Protein AF-A0A3C1PGN5-F1 (afdb_monomer_lite)

Radius of gyration: 21.07 Å; chains: 1; bounding box: 37×39×65 Å

pLDDT: mean 73.77, std 15.82, range [31.84, 92.81]

Secondary structure (DSSP, 8-state):
--TTT-TT-HHHHHHHHHHHHHHHHHHHHHT-HHHHHHHHHHHHHHHHHHTTSS---HHHHHHHHHHHHHHHHHTT-TT--SHHHHHHHHHHHHHHHHHHHHTT---------------TT------------HHHHHTT--HHHHHHHHHHTS-----PPP----

Foldseek 3Di:
DVCVVPVLDLVVLVVLLVVLVVQLVVCVLVVLVLSNVLSVLLNVVSVCSNVVLDPDDPLNVVLSVLSVVLSVVCVVVSVCPDPVSVVSSVVSVVSSVVVCVVSVNDPPPPPVPPPPPDPPPDPDDDDDDDDDDVVCVVPPDPVVVVVVVVVVVDDDDDDDPDPDDD

Sequence (166 aa):
MLFEKNPNDEQIIEQIFRVMHTLKGTSGMYGFEHISNLTHDLESIFNLVRDKSIEVSTELFNLTLASVDHIRNLLNDEDLADTENSSNHSKISAQISQLLTNTGHRKPEFVPKETKRYDEQIVRTWQILFMPNELLIKRSINILYTLEDLFKLGKYKLQEPDDDQN

Structure (mmCIF, N/CA/C/O backbone):
data_AF-A0A3C1PGN5-F1
#
_entry.id   AF-A0A3C1PGN5-F1
#
loop_
_atom_site.group_PDB
_atom_site.id
_atom_site.type_symbol
_atom_site.label_atom_id
_atom_site.label_alt_id
_atom_site.label_comp_id
_atom_site.label_asym_id
_atom_site.label_entity_id
_atom_site.label_seq_id
_atom_site.pdbx_PDB_ins_code
_atom_site.Cartn_x
_atom_site.Cartn_y
_atom_site.Cartn_z
_atom_site.occupancy
_atom_site.B_iso_or_equiv
_atom_site.auth_seq_id
_atom_site.auth_comp_id
_atom_site.auth_asym_id
_atom_site.auth_atom_id
_atom_site.pdbx_PDB_model_num
ATOM 1 N N . MET A 1 1 ? -1.153 13.993 13.063 1.00 48.00 1 MET A N 1
ATOM 2 C CA . MET A 1 1 ? -1.822 14.534 14.270 1.00 48.00 1 MET A CA 1
ATOM 3 C C . MET A 1 1 ? -3.327 14.811 14.117 1.00 48.00 1 MET A C 1
ATOM 5 O O . MET A 1 1 ? -3.974 14.938 15.145 1.00 48.00 1 MET A O 1
ATOM 9 N N . LEU A 1 2 ? -3.928 14.884 12.912 1.00 45.19 2 LEU A N 1
ATOM 10 C CA . LEU A 1 2 ? -5.402 14.991 12.781 1.00 45.19 2 LEU A CA 1
ATOM 11 C C . LEU A 1 2 ? -6.110 13.624 12.889 1.00 45.19 2 LEU A C 1
ATOM 13 O O . LEU A 1 2 ? -7.134 13.504 13.548 1.00 45.19 2 LEU A O 1
ATOM 17 N N . PHE A 1 3 ? -5.497 12.589 12.309 1.00 44.66 3 PHE A N 1
ATOM 18 C CA . PHE A 1 3 ? -6.010 11.212 12.282 1.00 44.66 3 PHE A CA 1
ATOM 19 C C . PHE A 1 3 ? -6.121 10.563 13.676 1.00 44.66 3 PHE A C 1
ATOM 21 O O . PHE A 1 3 ? -7.011 9.764 13.926 1.00 44.66 3 PHE A O 1
ATOM 28 N N . GLU A 1 4 ? -5.246 10.954 14.608 1.00 49.12 4 GLU A N 1
ATOM 29 C CA . GLU A 1 4 ? -5.231 10.456 15.992 1.00 49.12 4 GLU A CA 1
ATOM 30 C C . GLU A 1 4 ? -6.404 11.000 16.825 1.00 49.12 4 GLU A C 1
ATOM 32 O O . GLU A 1 4 ? -6.815 10.386 17.803 1.00 49.12 4 GLU A O 1
ATOM 37 N N . LYS A 1 5 ? -6.964 12.154 16.432 1.00 52.22 5 LYS A N 1
ATOM 38 C CA . LYS A 1 5 ? -8.064 12.795 17.162 1.00 52.22 5 LYS A CA 1
ATOM 39 C C . LYS A 1 5 ? -9.444 12.320 16.713 1.00 52.22 5 LYS A C 1
ATOM 41 O O . LYS A 1 5 ? -10.342 12.321 17.543 1.00 52.22 5 LYS A O 1
ATOM 46 N N . ASN A 1 6 ? -9.607 11.922 15.446 1.00 60.81 6 ASN A N 1
ATOM 47 C CA . ASN A 1 6 ? -10.860 11.397 14.883 1.00 60.81 6 ASN A CA 1
ATOM 48 C C . ASN A 1 6 ? -10.572 10.333 13.798 1.00 60.81 6 ASN A C 1
ATOM 50 O O . ASN A 1 6 ? -10.626 10.639 12.607 1.00 60.81 6 ASN A O 1
ATOM 54 N N . PRO A 1 7 ? -10.261 9.083 14.181 1.00 61.59 7 PRO A N 1
ATOM 55 C CA . PRO A 1 7 ? -9.867 8.028 13.239 1.00 61.59 7 PRO A CA 1
ATOM 56 C C . PRO A 1 7 ? -10.996 7.570 12.295 1.00 61.59 7 PRO A C 1
ATOM 58 O O . PRO A 1 7 ? -10.710 7.026 11.234 1.00 61.59 7 PRO A O 1
ATOM 61 N N . ASN A 1 8 ? -12.259 7.842 12.643 1.00 62.56 8 ASN A N 1
ATOM 62 C CA . ASN A 1 8 ? -13.443 7.514 11.837 1.00 62.56 8 ASN A CA 1
ATOM 63 C C . ASN A 1 8 ? -14.017 8.724 11.072 1.00 62.56 8 ASN A C 1
ATOM 65 O O . ASN A 1 8 ? -15.168 8.690 10.641 1.00 62.56 8 ASN A O 1
ATOM 69 N N . ASP A 1 9 ? -13.259 9.815 10.930 1.00 76.00 9 ASP A N 1
ATOM 70 C CA . ASP A 1 9 ? -13.697 10.948 10.114 1.00 76.00 9 ASP A CA 1
ATOM 71 C C . ASP A 1 9 ? -13.690 10.550 8.629 1.00 76.00 9 ASP A C 1
ATOM 73 O O . ASP A 1 9 ? -12.636 10.314 8.024 1.00 76.00 9 ASP A O 1
ATOM 77 N N . GLU A 1 10 ? -14.889 10.471 8.047 1.00 74.31 10 GLU A N 1
ATOM 78 C CA . GLU A 1 10 ? -15.111 10.072 6.656 1.00 74.31 10 GLU A CA 1
ATOM 79 C C . GLU A 1 10 ? -14.282 10.924 5.677 1.00 74.31 10 GLU A C 1
ATOM 81 O O . GLU A 1 10 ? -13.770 10.389 4.693 1.00 74.31 10 GLU A O 1
ATOM 86 N N . GLN A 1 11 ? -14.043 12.211 5.969 1.00 74.31 11 GLN A N 1
ATOM 87 C CA . GLN A 1 11 ? -13.229 13.079 5.109 1.00 74.31 11 GLN A CA 1
ATOM 88 C C . GLN A 1 11 ? -11.757 12.668 5.082 1.00 74.31 11 GLN A C 1
ATOM 90 O O . GLN A 1 11 ? -11.067 12.869 4.077 1.00 74.31 11 GLN A O 1
ATOM 95 N N . ILE A 1 12 ? -11.244 12.132 6.189 1.00 77.44 12 ILE A N 1
ATOM 96 C CA . ILE A 1 12 ? -9.841 11.739 6.295 1.00 77.44 12 ILE A CA 1
ATOM 97 C C . ILE A 1 12 ? -9.639 10.344 5.690 1.00 77.44 12 ILE A C 1
ATOM 99 O O . ILE A 1 12 ? -8.664 10.125 4.968 1.00 77.44 12 ILE A O 1
ATOM 103 N N . ILE A 1 13 ? -10.598 9.434 5.888 1.00 79.38 13 ILE A N 1
ATOM 104 C CA . ILE A 1 13 ? -10.629 8.124 5.218 1.00 79.38 13 ILE A CA 1
ATOM 105 C C . ILE A 1 13 ? -10.653 8.304 3.695 1.00 79.38 13 ILE A C 1
ATOM 107 O O . ILE A 1 13 ? -9.867 7.681 2.979 1.00 79.38 13 ILE A O 1
ATOM 111 N N . GLU A 1 14 ? -11.494 9.207 3.187 1.00 78.12 14 GLU A N 1
ATOM 112 C CA . GLU A 1 14 ? -11.590 9.480 1.752 1.00 78.12 14 GLU A CA 1
ATOM 113 C C . GLU A 1 14 ? -10.285 10.068 1.181 1.00 78.12 14 GLU A C 1
ATOM 115 O O . GLU A 1 14 ? -9.862 9.718 0.075 1.00 78.12 14 GLU A O 1
ATOM 120 N N . GLN A 1 15 ? -9.599 10.929 1.940 1.00 80.69 15 GLN A N 1
ATOM 121 C CA . GLN A 1 15 ? -8.285 11.450 1.553 1.00 80.69 15 GLN A CA 1
ATOM 122 C C . GLN A 1 15 ? -7.233 10.345 1.449 1.00 80.69 15 GLN A C 1
ATOM 124 O O . GLN A 1 15 ? -6.520 10.297 0.445 1.00 80.69 15 GLN A O 1
ATOM 129 N N .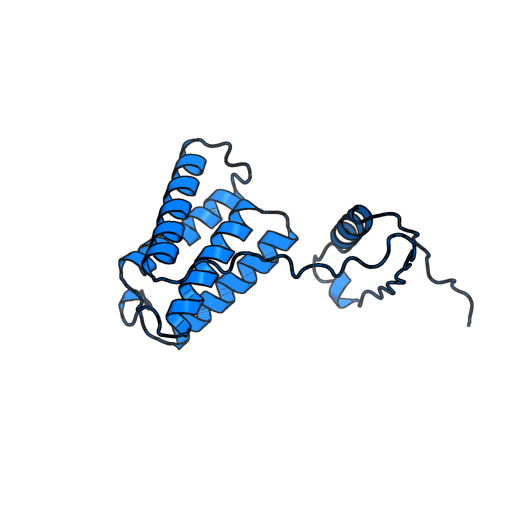 ILE A 1 16 ? -7.154 9.445 2.437 1.00 81.12 16 ILE A N 1
ATOM 130 C CA . ILE A 1 16 ? -6.235 8.299 2.380 1.00 81.12 16 ILE A CA 1
ATOM 131 C C . ILE A 1 16 ? -6.541 7.433 1.163 1.00 81.12 16 ILE A C 1
ATOM 133 O O . ILE A 1 16 ? -5.623 7.086 0.419 1.00 81.12 16 ILE A O 1
ATOM 137 N N . PHE A 1 17 ? -7.817 7.137 0.918 1.00 80.19 17 PHE A N 1
ATOM 138 C CA . PHE A 1 17 ? -8.227 6.321 -0.217 1.00 80.19 17 PHE A CA 1
ATOM 139 C C . PHE A 1 17 ? -7.751 6.913 -1.553 1.00 80.19 17 PHE A C 1
ATOM 141 O O . PHE A 1 17 ? -7.140 6.214 -2.359 1.00 80.19 17 PHE A O 1
ATOM 148 N N . ARG A 1 18 ? -7.949 8.222 -1.773 1.00 81.00 18 ARG A N 1
ATOM 149 C CA . ARG A 1 18 ? -7.482 8.907 -2.994 1.00 81.00 18 ARG A CA 1
ATOM 150 C C . ARG A 1 18 ? -5.964 8.851 -3.159 1.00 81.00 18 ARG A C 1
ATOM 152 O O . ARG A 1 18 ? -5.480 8.657 -4.277 1.00 81.00 18 ARG A O 1
ATOM 159 N N . VAL A 1 19 ? -5.216 9.014 -2.068 1.00 83.94 19 VAL A N 1
ATOM 160 C CA . VAL A 1 19 ? -3.749 8.932 -2.090 1.00 83.94 19 VAL A CA 1
ATOM 161 C C . VAL A 1 19 ? -3.295 7.519 -2.451 1.00 83.94 19 VAL A C 1
ATOM 163 O O . VAL A 1 19 ? -2.485 7.373 -3.363 1.00 83.94 19 VAL A O 1
ATOM 166 N N . MET A 1 20 ? -3.857 6.486 -1.816 1.00 83.06 20 MET A N 1
ATOM 167 C CA . MET A 1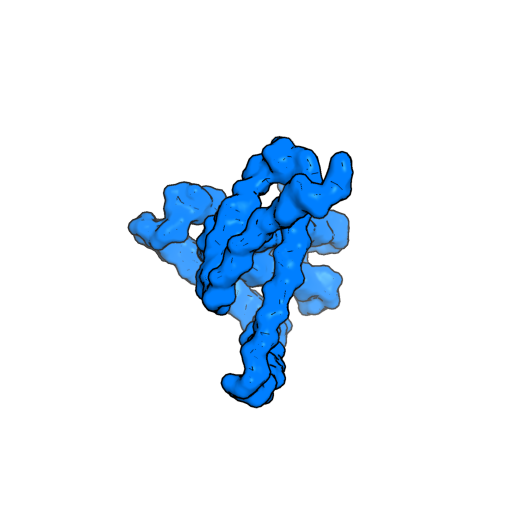 20 ? -3.524 5.087 -2.116 1.00 83.06 20 MET A CA 1
ATOM 168 C C . MET A 1 20 ? -3.877 4.714 -3.557 1.00 83.06 20 MET A C 1
ATOM 170 O O . MET A 1 20 ? -3.050 4.135 -4.255 1.00 83.06 20 MET A O 1
ATOM 174 N N . HIS A 1 21 ? -5.055 5.115 -4.041 1.00 79.12 21 HIS A N 1
ATOM 175 C CA . HIS A 1 21 ? -5.479 4.849 -5.416 1.00 79.12 21 HIS A CA 1
ATOM 176 C C . HIS A 1 21 ? -4.547 5.504 -6.446 1.00 79.12 21 HIS A C 1
ATOM 178 O O . HIS A 1 21 ? -4.190 4.890 -7.453 1.00 79.12 21 HIS A O 1
ATOM 184 N N . THR A 1 22 ? -4.111 6.737 -6.172 1.00 81.06 22 THR A N 1
ATOM 185 C CA . THR A 1 22 ? -3.137 7.441 -7.014 1.00 81.06 22 THR A CA 1
ATOM 186 C C . THR A 1 22 ? -1.786 6.730 -6.980 1.00 81.06 22 THR A C 1
ATOM 188 O O . THR A 1 22 ? -1.235 6.450 -8.040 1.00 81.06 22 THR A O 1
ATOM 191 N N . LEU A 1 23 ? -1.287 6.377 -5.789 1.00 82.19 23 LEU A N 1
ATOM 192 C CA . LEU A 1 23 ? -0.013 5.674 -5.620 1.00 82.19 23 LEU A CA 1
ATOM 193 C C . LEU A 1 23 ? -0.002 4.306 -6.306 1.00 82.19 23 LEU A C 1
ATOM 195 O O . LEU A 1 23 ? 0.984 3.975 -6.961 1.00 82.19 23 LEU A O 1
ATOM 199 N N . LYS A 1 24 ? -1.089 3.534 -6.217 1.00 79.12 24 LYS A N 1
ATOM 200 C CA . LYS A 1 24 ? -1.251 2.263 -6.936 1.00 79.12 24 LYS A CA 1
ATOM 201 C C . LYS A 1 24 ? -1.163 2.466 -8.446 1.00 79.12 24 LYS A C 1
ATOM 203 O O . LYS A 1 24 ? -0.432 1.748 -9.123 1.00 79.12 24 LYS A O 1
ATOM 208 N N . GLY A 1 25 ? -1.889 3.457 -8.970 1.00 74.50 25 GLY A N 1
ATOM 209 C CA . GLY A 1 25 ? -1.894 3.771 -10.398 1.00 74.50 25 GLY A CA 1
ATOM 210 C C . GLY A 1 25 ? -0.518 4.203 -10.902 1.00 74.50 25 GLY A C 1
ATOM 211 O O . GLY A 1 25 ? -0.042 3.690 -11.911 1.00 74.50 25 GLY A O 1
ATOM 212 N N . THR A 1 26 ? 0.153 5.102 -10.177 1.00 79.31 26 THR A N 1
ATOM 213 C CA . THR A 1 26 ? 1.488 5.574 -10.556 1.00 79.31 26 THR A CA 1
ATOM 214 C C . THR A 1 26 ? 2.536 4.475 -10.431 1.00 79.31 26 THR A C 1
ATOM 216 O O . THR A 1 26 ? 3.330 4.305 -11.346 1.00 79.31 26 THR A O 1
ATOM 219 N N . SER A 1 27 ? 2.533 3.701 -9.340 1.00 78.31 27 SER A N 1
ATOM 220 C CA . SER A 1 27 ? 3.510 2.620 -9.135 1.00 78.31 27 SER A CA 1
ATOM 221 C C . SER A 1 27 ? 3.364 1.506 -10.166 1.00 78.31 27 SER A C 1
ATOM 223 O O . SER A 1 27 ? 4.366 1.085 -10.730 1.00 78.31 27 SER A O 1
ATOM 225 N N . GLY A 1 28 ? 2.131 1.104 -10.494 1.00 75.44 28 GLY A N 1
ATOM 226 C CA . GLY A 1 28 ? 1.877 0.136 -11.561 1.00 75.44 28 GLY A CA 1
ATOM 227 C C . GLY A 1 28 ? 2.332 0.630 -12.938 1.00 75.44 28 GLY A C 1
ATOM 228 O O . GLY A 1 28 ? 2.891 -0.143 -13.704 1.00 75.44 28 GLY A O 1
ATOM 229 N N . MET A 1 29 ? 2.157 1.922 -13.240 1.00 75.44 29 MET A N 1
ATOM 230 C CA . MET A 1 29 ? 2.602 2.512 -14.512 1.00 75.44 29 MET A CA 1
ATOM 231 C C . MET A 1 29 ? 4.131 2.562 -14.651 1.00 75.44 29 MET A C 1
ATOM 233 O O . MET A 1 29 ? 4.640 2.476 -15.763 1.00 75.44 29 MET A O 1
ATOM 237 N N . TYR A 1 30 ? 4.856 2.720 -13.542 1.00 78.06 30 TYR A N 1
ATOM 238 C CA . TYR A 1 30 ? 6.323 2.737 -13.532 1.00 78.06 30 TYR A CA 1
ATOM 239 C C . TYR A 1 30 ? 6.957 1.352 -13.334 1.00 78.06 30 TYR A C 1
ATOM 241 O O . TYR A 1 30 ? 8.177 1.257 -13.365 1.00 78.06 30 TYR A O 1
ATOM 249 N N . GLY A 1 31 ? 6.162 0.291 -13.156 1.00 77.50 31 GLY A N 1
ATOM 250 C CA . GLY A 1 31 ? 6.670 -1.072 -12.964 1.00 77.50 31 GLY A CA 1
ATOM 251 C C . GLY A 1 31 ? 7.107 -1.408 -11.534 1.00 77.50 31 GLY A C 1
ATOM 252 O O . GLY A 1 31 ? 7.624 -2.494 -11.309 1.00 77.50 31 GLY A O 1
ATOM 253 N N . PHE A 1 32 ? 6.843 -0.536 -10.554 1.00 82.69 32 PHE A N 1
ATOM 254 C CA . PHE A 1 32 ? 7.175 -0.774 -9.146 1.00 82.69 32 PHE A CA 1
ATOM 255 C C . PHE A 1 32 ? 6.227 -1.811 -8.517 1.00 82.69 32 PHE A C 1
ATOM 257 O O . PHE A 1 32 ? 5.304 -1.460 -7.771 1.00 82.69 32 PHE A O 1
ATOM 264 N N . GLU A 1 33 ? 6.432 -3.097 -8.812 1.00 83.50 33 GLU A N 1
ATOM 265 C CA . GLU A 1 33 ? 5.520 -4.187 -8.435 1.00 83.50 33 GLU A CA 1
ATOM 266 C C . GLU A 1 33 ? 5.288 -4.274 -6.919 1.00 83.50 33 GLU A C 1
ATOM 268 O O . GLU A 1 33 ? 4.144 -4.356 -6.465 1.00 83.50 33 GLU A O 1
ATOM 273 N N . HIS A 1 34 ? 6.351 -4.184 -6.113 1.00 86.25 34 HIS A N 1
ATOM 274 C CA . HIS A 1 34 ? 6.254 -4.249 -4.650 1.00 86.25 34 HIS A CA 1
ATOM 275 C C . HIS A 1 34 ? 5.423 -3.101 -4.061 1.00 86.25 34 HIS A C 1
ATOM 277 O O . HIS A 1 34 ? 4.631 -3.314 -3.138 1.00 86.25 34 HIS A O 1
ATOM 283 N N . ILE A 1 35 ? 5.556 -1.892 -4.615 1.00 88.31 35 ILE A N 1
ATOM 284 C CA . ILE A 1 35 ? 4.773 -0.722 -4.195 1.00 88.31 35 ILE A CA 1
ATOM 285 C C . ILE A 1 35 ? 3.318 -0.871 -4.651 1.00 88.31 35 ILE A C 1
ATOM 287 O O . ILE A 1 35 ? 2.395 -0.598 -3.879 1.00 88.31 35 ILE A O 1
ATOM 291 N N . SER A 1 36 ? 3.100 -1.335 -5.883 1.00 84.12 36 SER A N 1
ATOM 292 C CA . SER A 1 36 ? 1.760 -1.540 -6.436 1.00 84.12 36 SER A CA 1
ATOM 293 C C . SER A 1 36 ? 0.962 -2.558 -5.617 1.00 84.12 36 SER A C 1
ATOM 295 O O . SER A 1 36 ? -0.166 -2.282 -5.208 1.00 84.12 36 SER A O 1
ATOM 297 N N . ASN A 1 37 ? 1.581 -3.687 -5.266 1.00 85.81 37 ASN A N 1
ATOM 298 C CA . ASN A 1 37 ? 0.958 -4.723 -4.443 1.00 85.81 37 ASN A CA 1
ATOM 299 C C . ASN A 1 37 ? 0.630 -4.220 -3.030 1.00 85.81 37 ASN A C 1
ATOM 301 O O . ASN A 1 37 ? -0.484 -4.416 -2.542 1.00 85.81 37 ASN A O 1
ATOM 305 N N . LEU A 1 38 ? 1.568 -3.521 -2.383 1.00 89.06 38 LEU A N 1
ATOM 306 C CA . LEU A 1 38 ? 1.363 -3.009 -1.028 1.00 89.06 38 LEU A CA 1
ATOM 307 C C . LEU A 1 38 ? 0.250 -1.948 -0.974 1.00 89.06 38 LEU A C 1
ATOM 309 O O . LEU A 1 38 ? -0.602 -1.971 -0.086 1.00 89.06 38 LEU A O 1
ATOM 313 N N . THR A 1 39 ? 0.225 -1.033 -1.946 1.00 88.38 39 THR A N 1
ATOM 314 C CA . THR A 1 39 ? -0.811 0.012 -2.037 1.00 88.38 39 THR A CA 1
ATOM 315 C C . THR A 1 39 ? -2.185 -0.560 -2.371 1.00 88.38 39 THR A C 1
ATOM 317 O O . THR A 1 39 ? -3.179 -0.109 -1.804 1.00 88.38 39 THR A O 1
ATOM 320 N N . HIS A 1 40 ? -2.253 -1.587 -3.220 1.00 87.56 40 HIS A N 1
ATOM 321 C CA . HIS A 1 40 ? -3.486 -2.314 -3.509 1.00 87.56 40 HIS A CA 1
ATOM 322 C C . HIS A 1 40 ? -4.082 -2.979 -2.257 1.00 87.56 40 HIS A C 1
ATOM 324 O O . HIS A 1 40 ? -5.296 -2.930 -2.029 1.00 87.56 40 HIS A O 1
ATOM 330 N N . ASP A 1 41 ? -3.243 -3.589 -1.421 1.00 87.69 41 ASP A N 1
ATOM 331 C CA . ASP A 1 41 ? -3.722 -4.297 -0.236 1.00 87.69 41 ASP A CA 1
ATOM 332 C C . ASP A 1 41 ? -4.185 -3.322 0.858 1.00 87.69 41 ASP A C 1
ATOM 334 O O . ASP A 1 41 ? -5.220 -3.550 1.489 1.00 87.69 41 ASP A O 1
ATOM 338 N N . LEU A 1 42 ? -3.517 -2.172 1.003 1.00 88.38 42 LEU A N 1
ATOM 339 C CA . LEU A 1 42 ? -4.009 -1.069 1.837 1.00 88.38 42 LEU A CA 1
ATOM 340 C C . LEU A 1 42 ? -5.325 -0.488 1.310 1.00 88.38 42 LEU A C 1
ATOM 342 O O . LEU A 1 42 ? -6.252 -0.282 2.091 1.00 88.38 42 LEU A O 1
ATOM 346 N N . GLU A 1 43 ? -5.441 -0.247 0.001 1.00 87.56 43 GLU A N 1
ATOM 347 C CA . GLU A 1 43 ? -6.689 0.221 -0.620 1.00 87.56 43 GLU A CA 1
ATOM 348 C C . GLU A 1 43 ? -7.839 -0.753 -0.334 1.00 87.56 43 GLU A C 1
ATOM 350 O O . GLU A 1 43 ? -8.952 -0.326 -0.026 1.00 87.56 43 GLU A O 1
ATOM 355 N N . SER A 1 44 ? -7.560 -2.058 -0.362 1.00 85.56 44 SER A N 1
ATOM 356 C CA . SER A 1 44 ? -8.531 -3.096 -0.014 1.00 85.56 44 SER A CA 1
ATOM 357 C C . SER A 1 44 ? -9.003 -2.967 1.435 1.00 85.56 44 SER A C 1
ATOM 359 O O . SER A 1 44 ? -10.208 -2.989 1.662 1.00 85.56 44 SER A O 1
ATOM 361 N N . ILE A 1 45 ? -8.104 -2.751 2.403 1.00 87.00 45 ILE A N 1
ATOM 362 C CA . ILE A 1 45 ? -8.500 -2.540 3.806 1.00 87.00 45 ILE A CA 1
ATOM 363 C C . ILE A 1 45 ? -9.335 -1.260 3.961 1.00 87.00 45 ILE A C 1
ATOM 365 O O . ILE A 1 45 ? -10.391 -1.281 4.592 1.00 87.00 45 ILE A O 1
ATOM 369 N N . PHE A 1 46 ? -8.902 -0.145 3.370 1.00 86.25 46 PHE A N 1
ATOM 370 C CA . PHE A 1 46 ? -9.621 1.127 3.494 1.00 86.25 46 PHE A CA 1
ATOM 371 C C . PHE A 1 46 ? -10.973 1.134 2.768 1.00 86.25 46 PHE A C 1
ATOM 373 O O . PHE A 1 46 ? -11.867 1.874 3.179 1.00 86.25 46 PHE A O 1
ATOM 380 N N . ASN A 1 47 ? -11.176 0.283 1.757 1.00 84.69 47 ASN A N 1
ATOM 381 C CA . ASN A 1 47 ? -12.511 0.025 1.211 1.00 84.69 47 ASN A CA 1
ATOM 382 C C . ASN A 1 47 ? -13.445 -0.571 2.274 1.00 84.69 47 ASN A C 1
ATOM 384 O O . ASN A 1 47 ? -14.575 -0.113 2.405 1.00 84.69 47 ASN A O 1
ATOM 388 N N . LEU A 1 48 ? -12.971 -1.520 3.087 1.00 83.75 48 LEU A N 1
ATOM 389 C CA . LEU A 1 48 ? -13.775 -2.116 4.165 1.00 83.75 48 LEU A CA 1
ATOM 390 C C . LEU A 1 48 ? -14.123 -1.098 5.253 1.00 83.75 48 LEU A C 1
ATOM 392 O O . LEU A 1 48 ? -15.234 -1.115 5.785 1.00 83.75 48 LEU A O 1
ATOM 396 N N . VAL A 1 49 ? -13.179 -0.203 5.566 1.00 84.69 49 VAL A N 1
ATOM 397 C CA . VAL A 1 49 ? -13.416 0.924 6.480 1.00 84.69 49 VAL A CA 1
ATOM 398 C C . VAL A 1 49 ? -14.517 1.824 5.922 1.00 84.69 49 VAL A C 1
ATOM 400 O O . VAL A 1 49 ? -15.460 2.173 6.630 1.00 84.69 49 VAL A O 1
ATOM 403 N N . ARG A 1 50 ? -14.425 2.183 4.636 1.00 81.12 50 ARG A N 1
ATOM 404 C CA . ARG A 1 50 ? -15.413 3.034 3.960 1.00 81.12 50 ARG A CA 1
ATOM 405 C C . ARG A 1 50 ? -16.800 2.394 3.945 1.00 81.12 50 ARG A C 1
ATOM 407 O O . ARG A 1 50 ? -17.791 3.081 4.180 1.00 81.12 50 ARG A O 1
ATOM 414 N N . ASP A 1 51 ? -16.858 1.086 3.726 1.00 82.88 51 ASP A N 1
ATOM 415 C CA . ASP A 1 51 ? -18.097 0.310 3.709 1.00 82.88 51 ASP A CA 1
ATOM 416 C C . ASP A 1 51 ? -18.609 -0.005 5.134 1.00 82.88 51 ASP A C 1
ATOM 418 O O . ASP A 1 51 ? -19.570 -0.756 5.299 1.00 82.88 51 ASP A O 1
ATOM 422 N N . LYS A 1 52 ? -17.982 0.572 6.176 1.00 80.31 52 LYS A N 1
ATOM 423 C CA . LYS A 1 52 ? -18.315 0.411 7.606 1.00 80.31 52 LYS A CA 1
ATOM 424 C C . LYS A 1 52 ? -18.309 -1.047 8.074 1.00 80.31 52 LYS A C 1
ATOM 426 O O . LYS A 1 52 ? -18.940 -1.388 9.071 1.00 80.31 52 LYS A O 1
ATOM 431 N N . SER A 1 53 ? -17.584 -1.903 7.355 1.00 79.50 53 SER A N 1
ATOM 432 C CA . SER A 1 53 ? -17.411 -3.320 7.687 1.00 79.50 53 SER A CA 1
ATOM 433 C C . SER A 1 53 ? -16.347 -3.516 8.767 1.00 79.50 53 SER A C 1
ATOM 435 O O . SER A 1 53 ? -16.394 -4.494 9.509 1.00 79.50 53 SER A O 1
ATOM 437 N N . ILE A 1 54 ? -15.408 -2.569 8.879 1.00 81.25 54 ILE A N 1
ATOM 438 C CA . ILE A 1 54 ? -14.391 -2.512 9.933 1.00 81.25 54 ILE A CA 1
ATOM 439 C C . ILE A 1 54 ? -14.240 -1.072 10.434 1.00 81.25 54 ILE A C 1
ATOM 441 O O . ILE A 1 54 ? -14.373 -0.124 9.662 1.00 81.25 54 ILE A O 1
ATOM 445 N N . GLU A 1 55 ? -13.943 -0.899 11.719 1.00 79.31 55 GLU A N 1
ATOM 446 C CA . GLU A 1 55 ? -13.595 0.411 12.280 1.00 79.31 55 GLU A CA 1
ATOM 447 C C . GLU A 1 55 ? -12.088 0.657 12.194 1.00 79.31 55 GLU A C 1
ATOM 449 O O . GLU A 1 55 ? -11.286 -0.284 12.210 1.00 79.31 55 GLU A O 1
ATOM 454 N N . VAL A 1 56 ? -11.682 1.928 12.142 1.00 80.38 56 VAL A N 1
ATOM 455 C CA . VAL A 1 56 ? -10.259 2.257 12.188 1.00 80.38 56 VAL A CA 1
ATOM 456 C C . VAL A 1 56 ? -9.731 2.059 13.604 1.00 80.38 56 VAL A C 1
ATOM 458 O O . VAL A 1 56 ? -9.956 2.876 14.497 1.00 80.38 56 VAL A O 1
ATOM 461 N N . SER A 1 57 ? -8.985 0.974 13.800 1.00 82.31 57 SER A N 1
ATOM 462 C CA . SER A 1 57 ? -8.250 0.718 15.035 1.00 82.31 57 SER A CA 1
ATOM 463 C C . SER A 1 57 ? -6.886 1.416 15.033 1.00 82.31 57 SER A C 1
ATOM 465 O O . SER A 1 57 ? -6.307 1.715 13.984 1.00 82.31 57 SER A O 1
ATOM 467 N N . THR A 1 58 ? -6.317 1.620 16.222 1.00 81.81 58 THR A N 1
ATOM 468 C CA . THR A 1 58 ? -4.936 2.106 16.379 1.00 81.81 58 THR A CA 1
ATOM 469 C C . THR A 1 58 ? -3.926 1.195 15.673 1.00 81.81 58 THR A C 1
ATOM 471 O O . THR A 1 58 ? -2.927 1.670 15.141 1.00 81.81 58 THR A O 1
ATOM 474 N N . GLU A 1 59 ? -4.196 -0.112 15.630 1.00 85.31 59 GLU A N 1
ATOM 475 C CA . GLU A 1 59 ? -3.369 -1.092 14.923 1.00 85.31 59 GLU A CA 1
ATOM 476 C C . GLU A 1 59 ? -3.369 -0.845 13.409 1.00 85.31 59 GLU A C 1
ATOM 478 O O . GLU A 1 59 ? -2.297 -0.728 12.814 1.00 85.31 59 GLU A O 1
ATOM 483 N N . LEU A 1 60 ? -4.548 -0.673 12.798 1.00 85.62 60 LEU A N 1
ATOM 484 C CA . LEU A 1 60 ? -4.667 -0.349 11.374 1.00 85.62 60 LEU A CA 1
ATOM 485 C C . LEU A 1 60 ? -3.996 0.989 11.046 1.00 85.62 60 LEU A C 1
ATOM 487 O O . LEU A 1 60 ? -3.313 1.124 10.028 1.00 85.62 60 LEU A O 1
ATOM 491 N N . PHE A 1 61 ? -4.161 1.981 11.918 1.00 83.75 61 PHE A N 1
ATOM 492 C CA . PHE A 1 61 ? -3.535 3.283 11.743 1.00 83.75 61 PHE A CA 1
ATOM 493 C C . PHE A 1 61 ? -2.002 3.192 11.741 1.00 83.75 61 PHE A C 1
ATOM 495 O O . PHE A 1 61 ? -1.353 3.669 10.808 1.00 83.75 61 PHE A O 1
ATOM 502 N N . ASN A 1 62 ? -1.424 2.526 12.742 1.00 86.25 62 ASN A N 1
ATOM 503 C CA . ASN A 1 62 ? 0.022 2.332 12.838 1.00 86.25 62 ASN A CA 1
ATOM 504 C C . ASN A 1 62 ? 0.566 1.532 11.652 1.00 86.25 62 ASN A C 1
ATOM 506 O O . ASN A 1 62 ? 1.604 1.891 11.097 1.00 86.25 62 ASN A O 1
ATOM 510 N N . LEU A 1 63 ? -0.154 0.495 11.219 1.00 90.06 63 LEU A N 1
ATOM 511 C CA . LEU A 1 63 ? 0.215 -0.287 10.043 1.00 90.06 63 LEU A CA 1
ATOM 512 C C . LEU A 1 63 ? 0.190 0.554 8.764 1.00 90.06 63 LEU A C 1
ATOM 514 O O . LEU A 1 63 ? 1.081 0.430 7.926 1.00 90.06 63 LEU A O 1
ATOM 518 N N . THR A 1 64 ? -0.793 1.443 8.621 1.00 88.06 64 THR A N 1
ATOM 519 C CA . THR A 1 64 ? -0.883 2.353 7.471 1.00 88.06 64 THR A CA 1
ATOM 520 C C . THR A 1 64 ? 0.317 3.292 7.427 1.00 88.06 64 THR A C 1
ATOM 522 O O . THR A 1 64 ? 0.938 3.434 6.376 1.00 88.06 64 THR A O 1
ATOM 525 N N . LEU A 1 65 ? 0.688 3.896 8.561 1.00 87.50 65 LEU A N 1
ATOM 526 C CA . LEU A 1 65 ? 1.875 4.750 8.646 1.00 87.50 65 LEU A CA 1
ATOM 527 C C . LEU A 1 65 ? 3.155 3.975 8.319 1.00 87.50 65 LEU A C 1
ATOM 529 O O . LEU A 1 65 ? 3.913 4.404 7.452 1.00 87.50 65 LEU A O 1
ATOM 533 N N . ALA A 1 66 ? 3.337 2.802 8.933 1.00 89.62 66 ALA A N 1
ATOM 534 C CA . ALA A 1 66 ? 4.486 1.939 8.673 1.00 89.62 66 ALA A CA 1
ATOM 535 C C . ALA A 1 66 ? 4.579 1.544 7.193 1.00 89.62 66 ALA A C 1
ATOM 537 O O . ALA A 1 66 ? 5.665 1.517 6.622 1.00 89.62 66 ALA A O 1
ATOM 538 N N . SER A 1 67 ? 3.439 1.295 6.545 1.00 90.69 67 SER A N 1
ATOM 539 C CA . SER A 1 67 ? 3.400 0.970 5.121 1.00 90.69 67 SER A CA 1
ATOM 540 C C . SER A 1 67 ? 3.772 2.164 4.244 1.00 90.69 67 SER A C 1
ATOM 542 O O . SER A 1 67 ? 4.487 1.993 3.265 1.00 90.69 67 SER A O 1
ATOM 544 N N . VAL A 1 68 ? 3.335 3.380 4.588 1.00 87.88 68 VAL A N 1
ATOM 545 C CA . VAL A 1 68 ? 3.727 4.602 3.865 1.00 87.88 68 VAL A CA 1
ATOM 546 C C . VAL A 1 68 ? 5.230 4.855 3.991 1.00 87.88 68 VAL A C 1
ATOM 548 O O . VAL A 1 68 ? 5.873 5.211 3.005 1.00 87.88 68 VAL A O 1
ATOM 551 N N . ASP A 1 69 ? 5.800 4.649 5.176 1.00 88.94 69 ASP A N 1
ATOM 552 C CA . ASP A 1 69 ? 7.246 4.755 5.380 1.00 88.94 69 ASP A CA 1
ATOM 553 C C . ASP A 1 69 ? 7.998 3.670 4.600 1.00 88.94 69 ASP A C 1
ATOM 555 O O . ASP A 1 69 ? 8.982 3.963 3.924 1.00 88.94 69 ASP A O 1
ATOM 559 N N . HIS A 1 70 ? 7.479 2.442 4.583 1.00 92.12 70 HIS A N 1
ATOM 560 C CA . HIS A 1 70 ? 8.053 1.349 3.801 1.00 92.12 70 HIS A CA 1
ATOM 561 C C . HIS A 1 70 ? 7.995 1.602 2.290 1.00 92.12 70 HIS A C 1
ATOM 563 O O . HIS A 1 70 ? 8.963 1.332 1.590 1.00 92.12 70 HIS A O 1
ATOM 569 N N . ILE A 1 71 ? 6.912 2.194 1.774 1.00 89.56 71 ILE A N 1
ATOM 570 C CA . ILE A 1 71 ? 6.815 2.612 0.364 1.00 89.56 71 ILE A CA 1
ATOM 571 C C . ILE A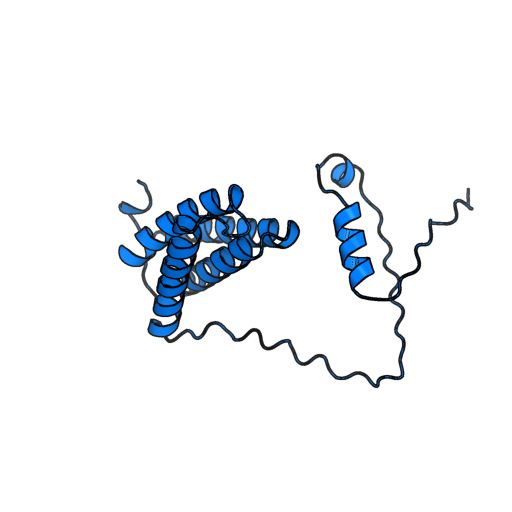 1 71 ? 7.936 3.595 0.008 1.00 89.56 71 ILE A C 1
ATOM 573 O O . ILE A 1 71 ? 8.510 3.498 -1.073 1.00 89.56 71 ILE A O 1
ATOM 577 N N . ARG A 1 72 ? 8.291 4.520 0.910 1.00 88.62 72 ARG A N 1
ATOM 578 C CA . ARG A 1 72 ? 9.422 5.436 0.683 1.00 88.62 72 ARG A CA 1
ATOM 579 C C . ARG A 1 72 ? 10.758 4.701 0.637 1.00 88.62 72 ARG A C 1
ATOM 581 O O . ARG A 1 72 ? 11.624 5.097 -0.137 1.00 88.62 72 ARG A O 1
ATOM 588 N N . ASN A 1 73 ? 10.921 3.643 1.426 1.00 89.06 73 ASN A N 1
ATOM 589 C CA . ASN A 1 73 ? 12.128 2.819 1.392 1.00 89.06 73 ASN A CA 1
ATOM 590 C C . ASN A 1 73 ? 12.216 2.006 0.094 1.00 89.06 73 ASN A C 1
ATOM 592 O O . ASN A 1 73 ? 13.277 1.980 -0.521 1.00 89.06 73 ASN A O 1
ATOM 596 N N . LEU A 1 74 ? 11.098 1.442 -0.378 1.00 88.19 74 LEU A N 1
ATOM 597 C CA . LEU A 1 74 ? 11.021 0.724 -1.658 1.00 88.19 74 LEU A CA 1
ATOM 598 C C . LEU A 1 74 ? 11.403 1.594 -2.863 1.00 88.19 74 LEU A C 1
ATOM 600 O O . LEU A 1 74 ? 11.911 1.074 -3.845 1.00 88.19 74 LEU A O 1
ATOM 604 N N . LEU A 1 75 ? 11.206 2.915 -2.798 1.00 86.81 75 LEU A N 1
ATOM 605 C CA . LEU A 1 75 ? 11.661 3.820 -3.862 1.00 86.81 75 LEU A CA 1
ATOM 606 C C . LEU A 1 75 ? 13.193 3.928 -3.961 1.00 86.81 75 LEU A C 1
ATOM 608 O O . LEU A 1 75 ? 13.696 4.365 -4.991 1.00 86.81 75 LEU A O 1
ATOM 612 N N . ASN A 1 76 ? 13.928 3.575 -2.902 1.00 87.19 76 ASN A N 1
ATOM 613 C CA . ASN A 1 76 ? 15.395 3.595 -2.878 1.00 87.19 76 ASN A CA 1
ATOM 614 C C . ASN A 1 76 ? 16.017 2.195 -3.032 1.00 87.19 76 ASN A C 1
ATOM 616 O O . ASN A 1 76 ? 17.212 2.093 -3.294 1.00 87.19 76 ASN A O 1
ATOM 620 N N . ASP A 1 77 ? 15.224 1.138 -2.855 1.00 87.00 77 ASP A N 1
ATOM 621 C CA . ASP A 1 77 ? 15.623 -0.269 -2.946 1.00 87.00 77 ASP A CA 1
ATOM 622 C C . ASP A 1 77 ? 14.436 -1.085 -3.478 1.00 87.00 77 ASP A C 1
ATOM 624 O O . ASP A 1 77 ? 13.690 -1.724 -2.731 1.00 87.00 77 ASP A O 1
ATOM 628 N N . GLU A 1 78 ? 14.220 -0.961 -4.788 1.00 80.31 78 GLU A N 1
ATOM 629 C CA . GLU A 1 78 ? 13.083 -1.545 -5.505 1.00 80.31 78 GLU A CA 1
ATOM 630 C C . GLU A 1 78 ? 13.124 -3.075 -5.490 1.00 80.31 78 GLU A C 1
ATOM 632 O O . GLU A 1 78 ? 12.116 -3.713 -5.192 1.00 80.31 78 GLU A O 1
ATOM 637 N N . ASP A 1 79 ? 14.303 -3.646 -5.744 1.00 81.88 79 ASP A N 1
ATOM 638 C CA . ASP A 1 79 ? 14.526 -5.092 -5.839 1.00 81.88 79 ASP A CA 1
ATOM 639 C C . ASP A 1 79 ? 14.614 -5.787 -4.470 1.00 81.88 79 ASP A C 1
ATOM 641 O O . ASP A 1 79 ? 14.876 -6.991 -4.404 1.00 81.88 79 ASP A O 1
ATOM 645 N N . LEU A 1 80 ? 14.422 -5.046 -3.367 1.00 84.94 80 LEU A N 1
ATOM 646 C CA . LEU A 1 80 ? 14.577 -5.551 -1.999 1.00 84.94 80 LEU A CA 1
ATOM 647 C C . LEU A 1 80 ? 15.942 -6.228 -1.784 1.00 84.94 80 LEU A C 1
ATOM 649 O O . LEU A 1 80 ? 16.039 -7.277 -1.134 1.00 84.94 80 LEU A O 1
ATOM 653 N N . ALA A 1 81 ? 16.995 -5.644 -2.356 1.00 82.88 81 ALA A N 1
ATOM 654 C CA . ALA A 1 81 ? 18.352 -6.161 -2.253 1.00 82.88 81 ALA A CA 1
ATOM 655 C C . ALA A 1 81 ? 18.894 -6.015 -0.824 1.00 82.88 81 ALA A C 1
ATOM 657 O O . ALA A 1 81 ? 19.734 -6.811 -0.389 1.00 82.88 81 ALA A O 1
ATOM 658 N N . ASP A 1 82 ? 18.397 -5.027 -0.075 1.00 89.25 82 ASP A N 1
ATOM 659 C CA . ASP A 1 82 ? 18.691 -4.885 1.340 1.00 89.25 82 ASP A CA 1
ATOM 660 C C . ASP A 1 82 ? 17.893 -5.899 2.182 1.00 89.25 82 ASP A C 1
ATOM 662 O O . ASP A 1 82 ? 16.661 -5.983 2.154 1.00 89.25 82 ASP A O 1
ATOM 666 N N . THR A 1 83 ? 18.613 -6.686 2.985 1.00 87.12 83 THR A N 1
ATOM 667 C CA . THR A 1 83 ? 18.015 -7.744 3.811 1.00 87.12 83 THR A CA 1
ATOM 668 C C . THR A 1 83 ? 17.076 -7.224 4.900 1.00 87.12 83 THR A C 1
ATOM 670 O O . THR A 1 83 ? 16.114 -7.910 5.258 1.00 87.12 83 THR A O 1
ATOM 673 N N . GLU A 1 84 ? 17.337 -6.035 5.447 1.00 88.25 84 GLU A N 1
ATOM 674 C CA . GLU A 1 84 ? 16.463 -5.405 6.437 1.00 88.25 84 GLU A CA 1
ATOM 675 C C . GLU A 1 84 ? 15.164 -4.954 5.766 1.00 88.25 84 GLU A C 1
ATOM 677 O O . GLU A 1 84 ? 14.073 -5.253 6.266 1.00 88.25 84 GLU A O 1
ATOM 682 N N . ASN A 1 85 ? 15.271 -4.338 4.590 1.00 87.25 85 ASN A N 1
ATOM 683 C CA . ASN A 1 85 ? 14.127 -3.875 3.816 1.00 87.25 85 ASN A CA 1
ATOM 684 C C . ASN A 1 85 ? 13.238 -5.042 3.346 1.00 87.25 85 ASN A C 1
ATOM 686 O O . ASN A 1 85 ? 12.019 -5.010 3.524 1.00 87.25 85 ASN A O 1
ATOM 690 N N . SER A 1 86 ? 13.838 -6.130 2.854 1.00 88.50 86 SER A N 1
ATOM 691 C CA . SER A 1 86 ? 13.134 -7.365 2.473 1.00 88.50 86 SER A CA 1
ATOM 692 C C . SER A 1 86 ? 12.385 -8.012 3.651 1.00 88.50 86 SER A C 1
ATOM 694 O O . SER A 1 86 ? 11.212 -8.402 3.546 1.00 88.50 86 SER A O 1
ATOM 696 N N . SER A 1 87 ? 13.029 -8.059 4.824 1.00 90.50 87 SER A N 1
ATOM 697 C CA . SER A 1 87 ? 12.410 -8.542 6.063 1.00 90.50 87 SER A CA 1
ATOM 698 C C . SER A 1 87 ? 11.230 -7.663 6.480 1.00 90.50 87 SER A C 1
ATOM 700 O O . SER A 1 87 ? 10.162 -8.174 6.830 1.00 90.50 87 SER A O 1
ATOM 702 N N . ASN A 1 88 ? 11.388 -6.339 6.405 1.00 90.50 88 ASN A N 1
ATOM 703 C CA . ASN A 1 88 ? 10.328 -5.396 6.743 1.00 90.50 88 ASN A CA 1
ATOM 704 C C . ASN A 1 88 ? 9.140 -5.492 5.773 1.00 90.50 88 ASN A C 1
ATOM 706 O O . ASN A 1 88 ? 7.992 -5.558 6.216 1.00 90.50 88 ASN A O 1
ATOM 710 N N . HIS A 1 89 ? 9.408 -5.613 4.469 1.00 91.25 89 HIS A N 1
ATOM 711 C CA . HIS A 1 89 ? 8.384 -5.811 3.443 1.00 91.25 89 HIS A CA 1
ATOM 712 C C . HIS A 1 89 ? 7.531 -7.048 3.732 1.00 91.25 89 HIS A C 1
ATOM 714 O O . HIS A 1 89 ? 6.299 -6.985 3.714 1.00 91.25 89 HIS A O 1
ATOM 720 N N . SER A 1 90 ? 8.188 -8.163 4.058 1.00 91.06 90 SER A N 1
ATOM 721 C CA . SER A 1 90 ? 7.521 -9.426 4.377 1.00 91.06 90 SER A CA 1
ATOM 722 C C . SER A 1 90 ? 6.652 -9.311 5.633 1.00 91.06 90 SER A C 1
ATOM 724 O O . SER A 1 90 ? 5.522 -9.801 5.646 1.00 91.06 90 SER A O 1
ATOM 726 N N . LYS A 1 91 ? 7.138 -8.624 6.678 1.00 92.81 91 LYS A N 1
ATOM 727 C CA . LYS A 1 91 ? 6.383 -8.395 7.923 1.00 92.81 91 LYS A CA 1
ATOM 728 C C . LYS A 1 91 ? 5.124 -7.567 7.686 1.00 92.81 91 LYS A C 1
ATOM 730 O O . LYS A 1 91 ? 4.043 -7.989 8.089 1.00 92.81 91 LYS A O 1
ATOM 735 N N . ILE A 1 92 ? 5.254 -6.424 7.014 1.00 92.19 92 ILE A N 1
ATOM 736 C CA . ILE A 1 92 ? 4.128 -5.520 6.745 1.00 92.19 92 ILE A CA 1
ATOM 737 C C . ILE A 1 92 ? 3.090 -6.221 5.862 1.00 92.19 92 ILE A C 1
ATOM 739 O O . ILE A 1 92 ? 1.901 -6.222 6.182 1.00 92.19 92 ILE A O 1
ATOM 743 N N . SER A 1 93 ? 3.534 -6.894 4.798 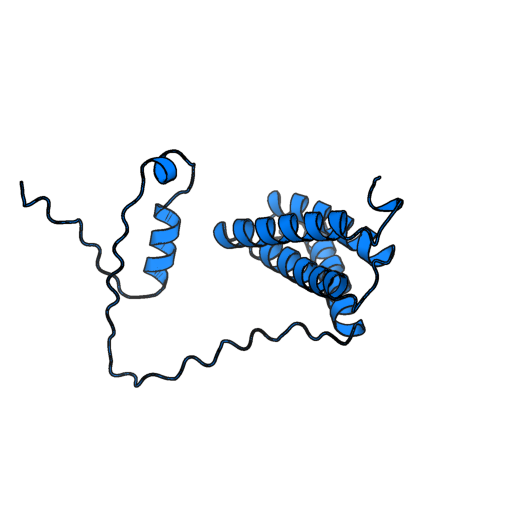1.00 90.50 93 SER A N 1
ATOM 744 C CA . SER A 1 93 ? 2.642 -7.627 3.891 1.00 90.50 93 SER A CA 1
ATOM 745 C C . SER A 1 93 ? 1.889 -8.754 4.607 1.00 90.50 93 SER A C 1
ATOM 747 O O . SER A 1 93 ? 0.695 -8.960 4.369 1.00 90.50 93 SER A O 1
ATOM 749 N N . ALA A 1 94 ? 2.551 -9.456 5.535 1.00 90.25 94 ALA A N 1
ATOM 750 C CA . ALA A 1 94 ? 1.918 -10.481 6.360 1.00 90.25 94 ALA A CA 1
ATOM 751 C C . ALA A 1 94 ? 0.867 -9.892 7.316 1.00 90.25 94 ALA A C 1
ATOM 753 O O . ALA A 1 94 ? -0.234 -10.433 7.410 1.00 90.25 94 ALA A O 1
ATOM 754 N N . GLN A 1 95 ? 1.164 -8.766 7.976 1.00 90.12 95 GLN A N 1
ATOM 755 C CA . GLN A 1 95 ? 0.218 -8.083 8.870 1.00 90.12 95 GLN A CA 1
ATOM 756 C C . GLN A 1 95 ? -1.036 -7.609 8.124 1.00 90.12 95 GLN A C 1
ATOM 758 O O . GLN A 1 95 ? -2.156 -7.841 8.579 1.00 90.12 95 GLN A O 1
ATOM 763 N N . ILE A 1 96 ? -0.856 -7.011 6.944 1.00 87.94 96 ILE A N 1
ATOM 764 C CA . ILE A 1 96 ? -1.954 -6.587 6.067 1.00 87.94 96 ILE A CA 1
ATOM 765 C C . ILE A 1 96 ? -2.810 -7.789 5.652 1.00 87.94 96 ILE A C 1
ATOM 767 O O . ILE A 1 96 ? -4.036 -7.761 5.777 1.00 87.94 96 ILE A O 1
ATOM 771 N N . SER A 1 97 ? -2.171 -8.877 5.217 1.00 86.62 97 SER A N 1
ATOM 772 C CA . SER A 1 97 ? -2.867 -10.101 4.801 1.00 86.62 97 SER A CA 1
ATOM 773 C C . SER A 1 97 ? -3.646 -10.749 5.950 1.00 86.62 97 SER A C 1
ATOM 775 O O . SER A 1 97 ? -4.762 -11.240 5.754 1.00 86.62 97 SER A O 1
ATOM 777 N N . GLN A 1 98 ? -3.090 -10.730 7.163 1.00 87.38 98 GLN A N 1
ATOM 778 C CA . GLN A 1 98 ? -3.745 -11.247 8.361 1.00 87.38 98 GLN A CA 1
ATOM 779 C C . GLN A 1 98 ? -4.984 -10.420 8.725 1.00 87.38 98 GLN A C 1
ATOM 781 O O . GLN A 1 98 ? -6.030 -10.998 9.019 1.00 87.38 98 GLN A O 1
ATOM 786 N N . LEU A 1 99 ? -4.906 -9.087 8.646 1.00 84.94 99 LEU A N 1
ATOM 787 C CA . LEU A 1 99 ? -6.063 -8.212 8.864 1.00 84.94 99 LEU A CA 1
ATOM 788 C C . LEU A 1 99 ? -7.159 -8.435 7.816 1.00 84.94 99 LEU A C 1
ATOM 790 O O . LEU A 1 99 ? -8.331 -8.553 8.173 1.00 84.94 99 LEU A O 1
ATOM 794 N N . LEU A 1 100 ? -6.799 -8.572 6.539 1.00 80.88 100 LEU A N 1
ATOM 795 C CA . LEU A 1 100 ? -7.764 -8.898 5.483 1.00 80.88 100 LEU A CA 1
ATOM 796 C C . LEU A 1 100 ? -8.443 -10.254 5.742 1.00 80.88 100 LEU A C 1
ATOM 798 O O . LEU A 1 100 ? -9.661 -10.371 5.671 1.00 80.88 100 LEU A O 1
ATOM 802 N N . THR A 1 101 ? -7.682 -11.272 6.144 1.00 80.12 101 THR A N 1
ATOM 803 C CA . THR A 1 101 ? -8.238 -12.608 6.425 1.00 80.12 101 THR A CA 1
ATOM 804 C C . THR A 1 101 ? -9.155 -12.611 7.655 1.00 80.12 101 THR A C 1
ATOM 806 O O . THR A 1 101 ? -10.230 -13.211 7.624 1.00 80.12 101 THR A O 1
ATOM 809 N N . ASN A 1 102 ? -8.768 -11.911 8.726 1.00 75.38 102 ASN A N 1
ATOM 810 C CA . ASN A 1 102 ? -9.534 -11.841 9.975 1.00 75.38 102 ASN A CA 1
ATOM 811 C C . ASN A 1 102 ? -10.865 -11.097 9.834 1.00 75.3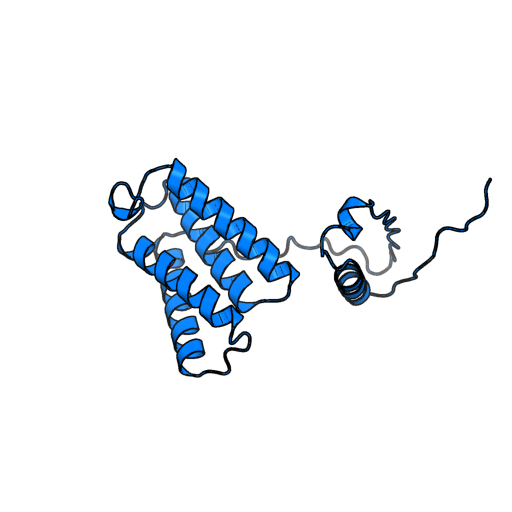8 102 ASN A C 1
ATOM 813 O O . ASN A 1 102 ? -11.788 -11.335 10.609 1.00 75.38 102 ASN A O 1
ATOM 817 N N . THR A 1 103 ? -10.983 -10.212 8.849 1.00 66.81 103 THR A N 1
ATOM 818 C CA . THR A 1 103 ? -12.190 -9.404 8.627 1.00 66.81 103 THR A CA 1
ATOM 819 C C . THR A 1 103 ? -13.247 -10.136 7.798 1.00 66.81 103 THR A C 1
ATOM 821 O O . THR A 1 103 ? -14.257 -9.548 7.426 1.00 66.81 103 THR A O 1
ATOM 824 N N . GLY A 1 104 ? -13.039 -11.425 7.488 1.00 58.22 104 GLY A N 1
ATOM 825 C CA . GLY A 1 104 ? -13.948 -12.233 6.664 1.00 58.22 104 GLY A CA 1
ATOM 826 C C . GLY A 1 104 ? -13.976 -11.813 5.189 1.00 58.22 104 GLY A C 1
ATOM 827 O O . GLY A 1 104 ? -14.512 -12.532 4.344 1.00 58.22 104 GLY A O 1
ATOM 828 N N . HIS A 1 105 ? -13.338 -10.690 4.860 1.00 50.75 105 HIS A N 1
ATOM 829 C CA . HIS A 1 105 ? -13.098 -10.228 3.512 1.00 50.75 105 HIS A CA 1
ATOM 830 C C . HIS A 1 105 ? -11.884 -10.947 2.944 1.00 50.75 105 HIS A C 1
ATOM 832 O O . HIS A 1 105 ? -10.748 -10.480 2.992 1.00 50.75 105 HIS A O 1
ATOM 838 N N . ARG A 1 106 ? -12.140 -12.099 2.320 1.00 46.25 106 ARG A N 1
ATOM 839 C CA . ARG A 1 106 ? -11.209 -12.595 1.309 1.00 46.25 106 ARG A CA 1
ATOM 840 C C . ARG A 1 106 ? -10.972 -11.457 0.323 1.00 46.25 106 ARG A C 1
ATOM 842 O O . ARG A 1 106 ? -11.937 -10.947 -0.250 1.00 46.25 106 ARG A O 1
ATOM 849 N N . LYS A 1 107 ? -9.694 -11.099 0.128 1.00 40.88 107 LYS A N 1
ATOM 850 C CA . LYS A 1 107 ? -9.208 -10.424 -1.084 1.00 40.88 107 LYS A CA 1
ATOM 851 C C . LYS A 1 107 ? -10.047 -11.019 -2.215 1.00 40.88 107 LYS A C 1
ATOM 853 O O . LYS A 1 107 ? -10.036 -12.254 -2.306 1.00 40.88 107 LYS A O 1
ATOM 858 N N . PRO A 1 108 ? -10.865 -10.247 -2.959 1.00 41.56 108 PRO A N 1
ATOM 859 C CA . PRO A 1 108 ? -11.493 -10.824 -4.129 1.00 41.56 108 PRO A CA 1
ATOM 860 C C . PRO A 1 108 ? -10.325 -11.431 -4.885 1.00 41.56 108 PRO A C 1
ATOM 862 O O . PRO A 1 108 ? -9.359 -10.724 -5.193 1.00 41.56 108 PRO A O 1
ATOM 865 N N . GLU A 1 109 ? -10.335 -12.761 -5.032 1.00 37.62 109 GLU A N 1
ATOM 866 C CA . GLU A 1 109 ? -9.404 -13.401 -5.939 1.00 37.62 109 GLU A CA 1
ATOM 867 C C . GLU A 1 109 ? -9.498 -12.548 -7.190 1.00 37.62 109 GLU A C 1
ATOM 869 O O . GLU A 1 109 ? -10.605 -12.203 -7.630 1.00 37.62 109 GLU A O 1
ATOM 874 N N . PHE A 1 110 ? -8.351 -12.120 -7.709 1.00 39.50 110 PHE A N 1
ATOM 875 C CA . PHE A 1 110 ? -8.322 -11.739 -9.098 1.00 39.50 110 PHE A CA 1
ATOM 876 C C . PHE A 1 110 ? -8.745 -13.007 -9.830 1.00 39.50 110 PHE A C 1
ATOM 878 O O . PHE A 1 110 ? -7.925 -13.858 -10.137 1.00 39.50 110 PHE A O 1
ATOM 885 N N . VAL A 1 111 ? -10.054 -13.187 -9.982 1.00 31.84 111 VAL A N 1
ATOM 886 C CA . VAL A 1 111 ? -10.653 -14.065 -10.950 1.00 31.84 111 VAL A CA 1
ATOM 887 C C . VAL A 1 111 ? -10.350 -13.278 -12.203 1.00 31.84 111 VAL A C 1
ATOM 889 O O . VAL A 1 111 ? -10.979 -12.229 -12.412 1.00 31.84 111 VAL A O 1
ATOM 892 N N . PRO A 1 112 ? -9.344 -13.684 -13.001 1.00 37.97 112 PRO A N 1
ATOM 893 C CA . PRO A 1 112 ? -9.258 -13.144 -14.337 1.00 37.97 112 PRO A CA 1
ATOM 894 C C . PRO A 1 112 ? -10.650 -13.415 -14.887 1.00 37.97 112 PRO A C 1
ATOM 896 O O . PRO A 1 112 ? -11.074 -14.573 -14.889 1.00 37.97 112 PRO A O 1
ATOM 899 N N . LYS A 1 113 ? -11.419 -12.362 -15.205 1.00 35.16 113 LYS A N 1
ATOM 900 C CA . LYS A 1 113 ? -12.707 -12.535 -15.884 1.00 35.16 113 LYS A CA 1
ATOM 901 C C . LYS A 1 113 ? -12.417 -13.546 -16.967 1.00 35.16 113 LYS A C 1
ATOM 903 O O . LYS A 1 113 ? -11.550 -13.236 -17.782 1.00 35.16 113 LYS A O 1
ATOM 908 N N . GLU A 1 114 ? -13.041 -14.728 -16.900 1.00 36.22 114 GLU A N 1
ATOM 909 C CA . GLU A 1 114 ? -12.813 -15.780 -17.880 1.00 36.22 114 GLU A CA 1
ATOM 910 C C . GLU A 1 114 ? -12.860 -15.099 -19.235 1.00 36.22 114 GLU A C 1
ATOM 912 O O . GLU A 1 114 ? -13.903 -14.589 -19.667 1.00 36.22 114 GLU A O 1
ATOM 917 N N . THR A 1 115 ? -11.688 -14.976 -19.852 1.00 37.03 115 THR A N 1
ATOM 918 C CA . THR A 1 115 ? -11.598 -14.487 -21.206 1.00 37.03 115 THR A CA 1
ATOM 919 C C . THR A 1 115 ? -12.355 -15.547 -21.959 1.00 37.03 115 THR A C 1
ATOM 921 O O . THR A 1 115 ? -11.864 -16.671 -22.072 1.00 37.03 115 THR A O 1
ATOM 924 N N . LYS A 1 116 ? -13.594 -15.237 -22.370 1.00 34.59 116 LYS A N 1
ATOM 925 C CA . LYS A 1 116 ? -14.362 -16.098 -23.264 1.00 34.59 116 LYS A CA 1
ATOM 926 C C . LYS A 1 116 ? -13.363 -16.581 -24.296 1.00 34.59 116 LYS A C 1
ATOM 928 O O . LYS A 1 116 ? -12.764 -15.748 -24.979 1.00 34.59 116 LYS A O 1
ATOM 933 N N . ARG A 1 117 ? -13.113 -17.889 -24.310 1.00 39.03 117 ARG A N 1
ATOM 934 C CA . ARG A 1 117 ? -12.187 -18.511 -25.243 1.00 39.03 117 ARG A CA 1
ATOM 935 C C . ARG A 1 117 ? -12.821 -18.321 -26.613 1.00 39.03 117 ARG A C 1
ATOM 937 O O . ARG A 1 117 ? -13.696 -19.076 -27.013 1.00 39.03 117 ARG A O 1
ATOM 944 N N . TYR A 1 118 ? -12.504 -17.195 -27.243 1.00 45.78 118 TYR A N 1
ATOM 945 C CA . TYR A 1 118 ? -12.841 -16.942 -28.628 1.00 45.78 118 TYR A CA 1
ATOM 946 C C . TYR A 1 118 ? -12.075 -17.988 -29.430 1.00 45.78 118 TYR A C 1
ATOM 948 O O . TYR A 1 118 ? -10.888 -18.187 -29.174 1.00 45.78 118 TYR A O 1
ATOM 956 N N . ASP A 1 119 ? -12.773 -18.672 -30.338 1.00 44.16 119 ASP A N 1
ATOM 957 C CA . ASP A 1 119 ? -12.180 -19.639 -31.260 1.00 44.16 119 ASP A CA 1
ATOM 958 C C . ASP A 1 119 ? -10.833 -19.130 -31.787 1.00 44.16 119 ASP A C 1
ATOM 960 O O . ASP A 1 119 ? -10.738 -18.014 -32.309 1.00 44.16 119 ASP A O 1
ATOM 964 N N . GLU A 1 120 ? -9.803 -19.973 -31.668 1.00 50.97 120 GLU A N 1
ATOM 965 C CA . GLU A 1 120 ? -8.390 -19.719 -32.003 1.00 50.97 120 GLU A CA 1
ATOM 966 C C . GLU A 1 120 ? -8.145 -19.386 -33.498 1.00 50.97 120 GLU A C 1
ATOM 968 O O . GLU A 1 120 ? -7.004 -19.295 -33.941 1.00 50.97 120 GLU A O 1
ATOM 973 N N . GLN A 1 121 ? -9.195 -19.157 -34.293 1.00 53.50 121 GLN A N 1
ATOM 974 C CA . GLN A 1 121 ? -9.119 -18.869 -35.728 1.00 53.50 121 GLN A CA 1
ATOM 975 C C . GLN A 1 121 ? -9.477 -17.430 -36.126 1.00 53.50 121 GLN A C 1
ATOM 977 O O . GLN A 1 121 ? -9.292 -17.071 -37.288 1.00 53.50 121 GLN A O 1
ATOM 982 N N . ILE A 1 122 ? -9.938 -16.572 -35.208 1.00 59.28 122 ILE A N 1
ATOM 983 C CA . ILE A 1 122 ? -10.223 -15.166 -35.544 1.00 59.28 122 ILE A CA 1
ATOM 984 C C . ILE A 1 122 ? -9.056 -14.285 -35.099 1.00 59.28 122 ILE A C 1
ATOM 986 O O . ILE A 1 122 ? -9.019 -13.797 -33.969 1.00 59.28 122 ILE A O 1
ATOM 990 N N . VAL A 1 123 ? -8.116 -14.025 -36.011 1.00 60.69 123 VAL A N 1
ATOM 991 C CA . VAL A 1 123 ? -7.109 -12.975 -35.812 1.00 60.69 123 VAL A CA 1
ATOM 992 C C . VAL A 1 123 ? -7.821 -11.625 -35.894 1.00 60.69 123 VAL A C 1
ATOM 994 O O . VAL A 1 123 ? -8.095 -11.112 -36.977 1.00 60.69 123 VAL A O 1
ATOM 997 N N . ARG A 1 124 ? -8.182 -11.059 -34.739 1.00 68.06 124 ARG A N 1
ATOM 998 C CA . ARG A 1 124 ? -8.706 -9.693 -34.657 1.00 68.06 124 ARG A CA 1
ATOM 999 C C . ARG A 1 124 ? -7.530 -8.731 -34.590 1.00 68.06 124 ARG A C 1
ATOM 1001 O O . ARG A 1 124 ? -6.867 -8.637 -33.561 1.00 68.06 124 ARG A O 1
ATOM 1008 N N . THR A 1 125 ? -7.279 -8.023 -35.683 1.00 72.62 125 THR A N 1
ATOM 1009 C CA . THR A 1 125 ? -6.363 -6.882 -35.673 1.00 72.62 125 THR A CA 1
ATOM 1010 C C . THR A 1 125 ? -7.103 -5.680 -35.106 1.00 72.62 125 THR A C 1
ATOM 1012 O O . THR A 1 125 ? -8.125 -5.264 -35.650 1.00 72.62 125 THR A O 1
ATOM 1015 N N . TRP A 1 126 ? -6.596 -5.130 -34.009 1.00 73.19 126 TRP A N 1
ATOM 1016 C CA . TRP A 1 126 ? -7.117 -3.902 -33.421 1.00 73.19 126 TRP A CA 1
ATOM 1017 C C . TRP A 1 126 ? -6.315 -2.724 -33.960 1.00 73.19 126 TRP A C 1
ATOM 1019 O O . TRP A 1 126 ? -5.094 -2.694 -33.831 1.00 73.19 126 TRP A O 1
ATOM 1029 N N . GLN A 1 127 ? -7.000 -1.762 -34.574 1.00 77.38 127 GLN A N 1
ATOM 1030 C CA . GLN A 1 127 ? -6.388 -0.509 -34.992 1.00 77.38 127 GLN A CA 1
ATOM 1031 C C . GLN A 1 127 ? -6.540 0.504 -33.858 1.00 77.38 127 GLN A C 1
ATOM 1033 O O . GLN A 1 127 ? -7.653 0.905 -33.521 1.00 77.38 127 GLN A O 1
ATOM 1038 N N . ILE A 1 128 ? -5.421 0.892 -33.251 1.00 76.69 128 ILE A N 1
ATOM 1039 C CA . ILE A 1 128 ? -5.379 1.903 -32.194 1.00 76.69 128 ILE A CA 1
ATOM 1040 C C . ILE A 1 128 ? -4.865 3.190 -32.829 1.00 76.69 128 ILE A C 1
ATOM 1042 O O . ILE A 1 128 ? -3.698 3.276 -33.204 1.00 76.69 128 ILE A O 1
ATOM 1046 N N . LEU A 1 129 ? -5.746 4.181 -32.973 1.00 78.00 129 LEU A N 1
ATOM 1047 C CA . LEU A 1 129 ? -5.358 5.519 -33.407 1.00 78.00 129 LEU A CA 1
ATOM 1048 C C . LEU A 1 129 ? -4.985 6.341 -32.174 1.00 78.00 129 LEU A C 1
ATOM 1050 O O . LEU A 1 129 ? -5.843 6.666 -31.354 1.00 78.00 129 LEU A O 1
ATOM 1054 N N . PHE A 1 130 ? -3.703 6.669 -32.046 1.00 73.50 130 PHE A N 1
ATOM 1055 C CA . PHE A 1 130 ? -3.196 7.490 -30.956 1.00 73.50 130 PHE A CA 1
ATOM 1056 C C . PHE A 1 130 ? -2.845 8.888 -31.472 1.00 73.50 130 PHE A C 1
ATOM 1058 O O . PHE A 1 130 ? -1.930 9.044 -32.274 1.00 73.50 130 PHE A O 1
ATOM 1065 N N . MET A 1 131 ? -3.575 9.902 -31.005 1.00 75.38 131 MET A N 1
ATOM 1066 C CA . MET A 1 131 ? -3.319 11.310 -31.321 1.00 75.38 131 MET A CA 1
ATOM 1067 C C . MET A 1 131 ? -2.903 12.042 -30.038 1.00 75.38 131 MET A C 1
ATOM 1069 O O . MET A 1 131 ? -3.776 12.432 -29.253 1.00 75.38 131 MET A O 1
ATOM 1073 N N . PRO A 1 132 ? -1.594 12.195 -29.765 1.00 67.88 132 PRO A N 1
ATOM 1074 C CA . PRO A 1 132 ? -1.143 12.907 -28.580 1.00 67.88 132 PRO A CA 1
ATOM 1075 C C . PRO A 1 132 ? -1.521 14.387 -28.683 1.00 67.88 132 PRO A C 1
ATOM 1077 O O . PRO A 1 132 ? -1.194 15.078 -29.641 1.00 67.88 132 PRO A O 1
ATOM 1080 N N . ASN A 1 133 ? -2.207 14.883 -27.662 1.00 69.75 133 ASN A N 1
ATOM 1081 C CA . ASN A 1 133 ? -2.476 16.305 -27.458 1.00 69.75 133 ASN A CA 1
ATOM 1082 C C . ASN A 1 133 ? -1.193 16.997 -26.936 1.00 69.75 133 ASN A C 1
ATOM 1084 O O . ASN A 1 133 ? -0.455 16.399 -26.155 1.00 69.75 133 ASN A O 1
ATOM 1088 N N . GLU A 1 134 ? -0.930 18.260 -27.303 1.00 63.44 134 GLU A N 1
ATOM 1089 C CA . GLU A 1 134 ? 0.260 19.017 -26.858 1.00 63.44 134 GLU A CA 1
ATOM 1090 C C . GLU A 1 134 ? 0.520 18.994 -25.337 1.00 63.44 134 GLU A C 1
ATOM 1092 O O . GLU A 1 134 ? 1.665 19.036 -24.888 1.00 63.44 134 GLU A O 1
ATOM 1097 N N . LEU A 1 135 ? -0.530 18.934 -24.519 1.00 59.47 135 LEU A N 1
ATOM 1098 C CA . LEU A 1 135 ? -0.455 18.849 -23.060 1.00 59.47 135 LEU A CA 1
ATOM 1099 C C . LEU A 1 135 ? 0.139 17.519 -22.574 1.00 59.47 135 LEU A C 1
ATOM 1101 O O . LEU A 1 135 ? 0.732 17.497 -21.497 1.00 59.47 135 LEU A O 1
ATOM 1105 N N . LEU A 1 136 ? 0.005 16.434 -23.346 1.00 60.06 136 LEU A N 1
ATOM 1106 C CA . LEU A 1 136 ? 0.639 15.141 -23.054 1.00 60.06 136 LEU A CA 1
AT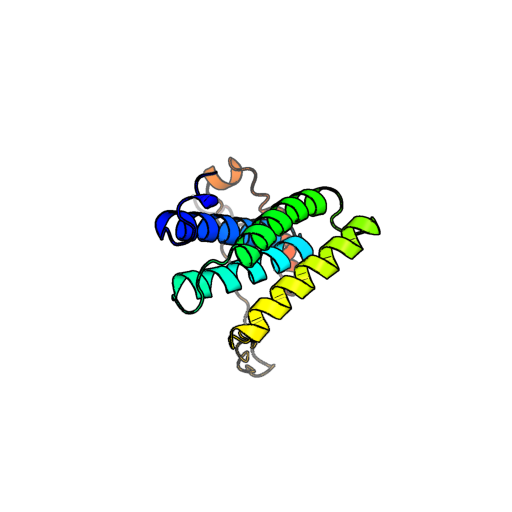OM 1107 C C . LEU A 1 136 ? 2.143 15.174 -23.312 1.00 60.06 136 LEU A C 1
ATOM 1109 O O . LEU A 1 136 ? 2.873 14.501 -22.604 1.00 60.06 136 LEU A O 1
ATOM 1113 N N . ILE A 1 137 ? 2.596 15.980 -24.275 1.00 58.38 137 ILE A N 1
ATOM 1114 C CA . ILE A 1 137 ? 4.022 16.177 -24.577 1.00 58.38 137 ILE A CA 1
ATOM 1115 C C . ILE A 1 137 ? 4.659 17.121 -23.542 1.00 58.38 137 ILE A C 1
ATOM 1117 O O . ILE A 1 137 ? 5.813 16.951 -23.160 1.00 58.38 137 ILE A O 1
ATOM 1121 N N . LYS A 1 138 ? 3.899 18.119 -23.060 1.00 56.56 138 LYS A N 1
ATOM 1122 C CA . LYS A 1 138 ? 4.351 19.091 -22.043 1.00 56.56 138 LYS A CA 1
ATOM 1123 C C . LYS A 1 138 ? 4.373 18.524 -20.620 1.00 56.56 138 LYS A C 1
ATOM 1125 O O . LYS A 1 138 ? 5.102 19.038 -19.774 1.00 56.56 138 LYS A O 1
ATOM 1130 N N . ARG A 1 139 ? 3.570 17.498 -20.328 1.00 54.19 139 ARG A N 1
ATOM 1131 C CA . ARG A 1 139 ? 3.688 16.703 -19.099 1.00 54.19 139 ARG A CA 1
ATOM 1132 C C . ARG A 1 139 ? 4.710 15.604 -19.363 1.00 54.19 139 ARG A C 1
ATOM 1134 O O . ARG A 1 139 ? 4.657 14.996 -20.416 1.00 54.19 139 ARG A O 1
ATOM 1141 N N . SER A 1 140 ? 5.617 15.333 -18.429 1.00 52.09 140 SER A N 1
ATOM 1142 C CA . SER A 1 140 ? 6.677 14.313 -18.547 1.00 52.09 140 SER A CA 1
ATOM 1143 C C . SER A 1 140 ? 6.153 12.860 -18.574 1.00 52.09 140 SER A C 1
ATOM 1145 O O . SER A 1 140 ? 6.694 11.987 -17.901 1.00 52.09 140 SER A O 1
ATOM 1147 N N . ILE A 1 141 ? 5.063 12.591 -19.295 1.00 61.59 141 ILE A N 1
ATOM 1148 C CA . ILE A 1 141 ? 4.532 11.259 -19.560 1.00 61.59 141 ILE A CA 1
ATOM 1149 C C . ILE A 1 141 ? 5.288 10.743 -20.777 1.00 61.59 141 ILE A C 1
ATOM 1151 O O . ILE A 1 141 ? 5.119 11.237 -21.891 1.00 61.59 141 ILE A O 1
ATOM 1155 N N . ASN A 1 142 ? 6.150 9.755 -20.559 1.00 65.50 142 ASN A N 1
ATOM 1156 C CA . ASN A 1 142 ? 6.888 9.140 -21.646 1.00 65.50 142 ASN A CA 1
ATOM 1157 C C . ASN A 1 142 ? 5.989 8.121 -22.366 1.00 65.50 142 ASN A C 1
ATOM 1159 O O . ASN A 1 142 ? 5.908 6.954 -21.992 1.00 65.50 142 ASN A O 1
ATOM 1163 N N . ILE A 1 143 ? 5.309 8.605 -23.406 1.00 68.88 143 ILE A N 1
ATOM 1164 C CA . ILE A 1 143 ? 4.416 7.836 -24.286 1.00 68.88 143 ILE A CA 1
ATOM 1165 C C . ILE A 1 143 ? 5.135 6.632 -24.914 1.00 68.88 143 ILE A C 1
ATOM 1167 O O . ILE A 1 143 ? 4.492 5.626 -25.212 1.00 68.88 143 ILE A O 1
ATOM 1171 N N . LEU A 1 144 ? 6.459 6.708 -25.082 1.00 67.19 144 LEU A N 1
ATOM 1172 C CA . LEU A 1 144 ? 7.242 5.633 -25.680 1.00 67.19 144 LEU A CA 1
ATOM 1173 C C . LEU A 1 144 ? 7.168 4.353 -24.842 1.00 67.19 144 LEU A C 1
ATOM 1175 O O . LEU A 1 144 ? 6.933 3.291 -25.405 1.00 67.19 144 LEU A O 1
ATOM 1179 N N . TYR A 1 145 ? 7.244 4.459 -23.510 1.00 67.75 145 TYR A N 1
ATOM 1180 C CA . TYR A 1 145 ? 7.132 3.292 -22.627 1.00 67.75 145 TYR A CA 1
ATOM 1181 C C . TYR A 1 145 ? 5.752 2.635 -22.709 1.00 67.75 145 TYR A C 1
ATOM 1183 O O . TYR A 1 145 ? 5.644 1.415 -22.783 1.00 67.75 145 TYR A O 1
ATOM 1191 N N . THR A 1 146 ? 4.682 3.432 -22.786 1.00 70.81 146 THR A N 1
ATOM 1192 C CA . THR A 1 146 ? 3.323 2.893 -22.951 1.00 70.81 146 THR A CA 1
ATOM 1193 C C . THR A 1 146 ? 3.165 2.143 -24.277 1.00 70.81 146 THR A C 1
ATOM 1195 O O . THR A 1 146 ? 2.487 1.118 -24.332 1.00 70.81 146 THR A O 1
ATOM 1198 N N . LEU A 1 147 ? 3.794 2.632 -25.350 1.00 75.19 147 LEU A N 1
ATOM 1199 C CA . LEU A 1 147 ? 3.792 1.949 -26.644 1.00 75.19 147 LEU A CA 1
ATOM 1200 C C . LEU A 1 147 ? 4.653 0.680 -26.623 1.00 75.19 147 LEU A C 1
ATOM 1202 O O . LEU A 1 147 ? 4.245 -0.328 -27.194 1.00 75.19 147 LEU A O 1
ATOM 1206 N N . GLU A 1 148 ? 5.795 0.691 -25.937 1.00 72.81 148 GLU A N 1
ATOM 1207 C CA . GLU A 1 148 ? 6.632 -0.499 -25.756 1.00 72.81 148 GLU A CA 1
ATOM 1208 C C . GLU A 1 148 ? 5.885 -1.621 -25.031 1.00 72.81 148 GLU A C 1
ATOM 1210 O O . GLU A 1 148 ? 5.924 -2.770 -25.472 1.00 72.81 148 GLU A O 1
ATOM 1215 N N . ASP A 1 149 ? 5.151 -1.305 -23.964 1.00 72.94 149 ASP A N 1
ATOM 1216 C CA . ASP A 1 149 ? 4.339 -2.298 -23.260 1.00 72.94 149 ASP A CA 1
ATOM 1217 C C . ASP A 1 149 ? 3.201 -2.831 -24.131 1.00 72.94 149 ASP A C 1
ATOM 1219 O O . ASP A 1 149 ? 2.930 -4.033 -24.134 1.00 72.94 149 ASP A O 1
ATOM 1223 N N . LEU A 1 150 ? 2.590 -1.971 -24.950 1.00 77.25 150 LEU A N 1
ATOM 1224 C CA . LEU A 1 150 ? 1.593 -2.391 -25.931 1.00 77.25 150 LEU A CA 1
ATOM 1225 C C . LEU A 1 150 ? 2.196 -3.346 -26.976 1.00 77.25 150 LEU A C 1
ATOM 1227 O O . LEU A 1 150 ? 1.556 -4.326 -27.360 1.00 77.25 150 LEU A O 1
ATOM 1231 N N . PHE A 1 151 ? 3.435 -3.106 -27.409 1.00 77.88 151 PHE A N 1
ATOM 1232 C CA . PHE A 1 151 ? 4.147 -3.966 -28.356 1.00 77.88 151 PHE A CA 1
ATOM 1233 C C . PHE A 1 151 ? 4.541 -5.320 -27.763 1.00 77.88 151 PHE A C 1
ATOM 1235 O O . PHE A 1 151 ? 4.606 -6.307 -28.498 1.00 77.88 151 PHE A O 1
ATOM 1242 N N . LYS A 1 152 ? 4.743 -5.416 -26.444 1.00 77.38 152 LYS A N 1
ATOM 1243 C CA . LYS A 1 152 ? 4.986 -6.703 -25.770 1.00 77.38 152 LYS A CA 1
ATOM 1244 C C . LYS A 1 152 ? 3.765 -7.631 -25.801 1.00 77.38 152 LYS A C 1
ATOM 1246 O O . LYS A 1 152 ? 3.933 -8.843 -25.687 1.00 77.38 152 LYS A O 1
ATOM 1251 N N . LEU A 1 153 ? 2.549 -7.104 -25.989 1.00 77.88 153 LEU A N 1
ATOM 1252 C CA . LEU A 1 153 ? 1.313 -7.902 -25.991 1.00 77.88 153 LEU A CA 1
ATOM 1253 C C . LEU A 1 153 ? 1.118 -8.756 -27.255 1.00 77.88 153 LEU A C 1
ATOM 1255 O O . LEU A 1 153 ? 0.242 -9.623 -27.273 1.00 77.88 153 LEU A O 1
ATOM 1259 N N . GLY A 1 154 ? 1.907 -8.547 -28.314 1.00 76.44 154 GLY A N 1
ATOM 1260 C CA . GLY A 1 154 ? 1.838 -9.388 -29.505 1.00 76.44 154 GLY A CA 1
ATOM 1261 C C . GLY A 1 154 ? 2.412 -8.754 -30.768 1.00 76.44 154 GLY A C 1
ATOM 1262 O O . GLY A 1 154 ? 3.147 -7.773 -30.738 1.00 76.44 154 GLY A O 1
ATOM 1263 N N . LYS A 1 155 ? 2.077 -9.341 -31.922 1.00 79.56 155 LYS A N 1
ATOM 1264 C CA . LYS A 1 155 ? 2.506 -8.811 -33.224 1.00 79.56 155 LYS A CA 1
ATOM 1265 C C . LYS A 1 155 ? 1.857 -7.450 -33.464 1.00 79.56 155 LYS A C 1
ATOM 1267 O O . LYS A 1 155 ? 0.634 -7.342 -33.431 1.00 79.56 155 LYS A O 1
ATOM 1272 N N . TYR A 1 156 ? 2.669 -6.450 -33.779 1.00 82.44 156 TYR A N 1
ATOM 1273 C CA . TYR A 1 156 ? 2.216 -5.095 -34.070 1.00 82.44 156 TYR A CA 1
ATOM 1274 C C . TYR A 1 156 ? 2.704 -4.636 -35.449 1.00 82.44 156 TYR A C 1
ATOM 1276 O O . TYR A 1 156 ? 3.661 -5.175 -36.007 1.00 82.44 156 TYR A O 1
ATOM 1284 N N . LYS A 1 157 ? 2.028 -3.628 -36.001 1.00 79.94 157 LYS A N 1
ATOM 1285 C CA . LYS A 1 157 ? 2.486 -2.859 -37.160 1.00 79.94 157 LYS A CA 1
ATOM 1286 C C . LYS A 1 157 ? 2.273 -1.384 -36.838 1.00 79.94 157 LYS A C 1
ATOM 1288 O O . LYS A 1 157 ? 1.145 -0.986 -36.564 1.00 79.94 157 LYS A O 1
ATOM 1293 N N . LEU A 1 158 ? 3.349 -0.604 -36.853 1.00 78.94 158 LEU A N 1
ATOM 1294 C CA . LEU A 1 158 ? 3.279 0.847 -36.725 1.00 78.94 158 LEU A CA 1
ATOM 1295 C C . LEU A 1 158 ? 3.075 1.445 -38.120 1.00 78.94 158 LEU A C 1
ATOM 1297 O O . LEU A 1 158 ? 3.765 1.060 -39.063 1.00 78.94 158 LEU A O 1
ATOM 1301 N N . GLN A 1 159 ? 2.105 2.342 -38.249 1.00 77.69 159 GLN A N 1
ATOM 1302 C CA . GLN A 1 159 ? 1.871 3.112 -39.463 1.00 77.69 159 GLN A CA 1
ATOM 1303 C C . GLN A 1 159 ? 1.754 4.576 -39.053 1.00 77.69 159 GLN A C 1
ATOM 1305 O O . GLN A 1 159 ? 0.903 4.916 -38.231 1.00 77.69 159 GLN A O 1
ATOM 1310 N N . GLU A 1 160 ? 2.638 5.412 -39.589 1.00 74.62 160 GLU A N 1
ATOM 1311 C CA . GLU A 1 160 ? 2.474 6.861 -39.515 1.00 74.62 160 GLU A CA 1
ATOM 1312 C C . GLU A 1 160 ? 1.272 7.247 -40.389 1.00 74.62 160 GLU A C 1
ATOM 1314 O O . GLU A 1 160 ? 1.047 6.601 -41.419 1.00 74.62 160 GLU A O 1
ATOM 1319 N N . PRO A 1 161 ? 0.441 8.215 -39.967 1.00 67.06 161 PRO A N 1
ATOM 1320 C CA . PRO A 1 161 ? -0.634 8.697 -40.821 1.00 67.06 161 PRO A CA 1
ATOM 1321 C C . PRO A 1 161 ? -0.018 9.209 -42.128 1.00 67.06 161 PRO A C 1
ATOM 1323 O O . PRO A 1 161 ? 0.911 10.010 -42.087 1.00 67.06 161 PRO A O 1
ATOM 1326 N N . ASP A 1 162 ? -0.504 8.711 -43.270 1.00 62.47 162 ASP A N 1
ATOM 1327 C CA . ASP A 1 162 ? -0.093 9.225 -44.577 1.00 62.47 162 ASP A CA 1
ATOM 1328 C C . ASP A 1 162 ? -0.434 10.720 -44.629 1.00 62.47 162 ASP A C 1
ATOM 1330 O O . ASP A 1 162 ? -1.598 11.104 -44.489 1.00 62.47 162 ASP A O 1
ATOM 1334 N N . ASP A 1 163 ? 0.589 11.552 -44.815 1.00 57.41 163 ASP A N 1
ATOM 1335 C CA . ASP A 1 163 ? 0.511 13.019 -44.836 1.00 57.41 163 ASP A CA 1
ATOM 1336 C C . ASP A 1 163 ? -0.042 13.539 -46.183 1.00 57.41 163 ASP A C 1
ATOM 1338 O O . ASP A 1 163 ? 0.408 14.543 -46.727 1.00 57.41 163 ASP A O 1
ATOM 1342 N N . ASP A 1 164 ? -1.027 12.833 -46.746 1.00 52.38 164 ASP A N 1
ATOM 1343 C CA . ASP A 1 164 ? -1.675 13.153 -48.016 1.00 52.38 164 ASP A CA 1
ATOM 1344 C C . ASP A 1 164 ? -3.174 13.396 -47.794 1.00 52.38 164 ASP A C 1
ATOM 1346 O O . ASP A 1 164 ? -4.010 12.502 -47.954 1.00 52.38 164 ASP A O 1
ATOM 1350 N N . GLN A 1 165 ? -3.507 14.638 -47.423 1.00 43.97 165 GLN A N 1
ATOM 1351 C CA . GLN A 1 165 ? -4.444 15.514 -48.149 1.00 43.97 165 GLN A CA 1
ATOM 1352 C C . GLN A 1 165 ? -4.723 16.803 -47.349 1.00 43.97 165 GLN A C 1
ATOM 1354 O O . GLN A 1 165 ? -5.684 16.867 -46.579 1.00 43.97 165 GLN A O 1
ATOM 1359 N N . ASN A 1 166 ? -3.905 17.841 -47.580 1.00 36.47 166 ASN A N 1
ATOM 1360 C CA . ASN A 1 166 ? -4.264 19.110 -48.255 1.00 36.47 166 ASN A CA 1
ATOM 1361 C C . ASN A 1 166 ? -3.400 20.291 -47.777 1.00 36.47 166 ASN A C 1
ATOM 1363 O O . ASN A 1 166 ? -3.518 20.669 -46.590 1.00 36.47 166 ASN A O 1
#